Protein AF-A0A821I1H1-F1 (afdb_monomer_lite)

pLDDT: mean 89.16, std 6.06, range [62.88, 94.62]

Structure (mmCIF, N/CA/C/O backbone):
data_AF-A0A821I1H1-F1
#
_entry.id   AF-A0A821I1H1-F1
#
loop_
_atom_site.group_PDB
_atom_site.id
_atom_site.type_symbol
_atom_site.label_atom_id
_atom_site.label_alt_id
_atom_site.label_comp_id
_atom_site.label_asym_id
_atom_site.label_entity_id
_atom_site.label_seq_id
_atom_site.pdbx_PDB_ins_code
_atom_site.Cartn_x
_atom_site.Cartn_y
_atom_site.Cartn_z
_atom_site.occupancy
_atom_site.B_iso_or_equiv
_atom_site.auth_seq_id
_atom_site.auth_comp_id
_atom_site.auth_asym_id
_atom_site.auth_atom_id
_atom_site.pdbx_PDB_model_num
ATOM 1 N N . MET A 1 1 ? 18.344 8.770 -9.633 1.00 70.94 1 MET A N 1
ATOM 2 C CA . MET A 1 1 ? 17.693 8.205 -10.830 1.00 70.94 1 MET A CA 1
ATOM 3 C C . MET A 1 1 ? 16.227 8.601 -10.771 1.00 70.94 1 MET A C 1
ATOM 5 O O . MET A 1 1 ? 15.571 8.189 -9.823 1.00 70.94 1 MET A O 1
ATOM 9 N N . PRO A 1 2 ? 15.753 9.501 -11.643 1.00 83.94 2 PRO A N 1
ATOM 10 C CA . PRO A 1 2 ? 14.351 9.909 -11.647 1.00 83.94 2 PRO A CA 1
ATOM 11 C C . PRO A 1 2 ? 13.449 8.736 -12.054 1.00 83.94 2 PRO A C 1
ATOM 13 O O . PRO A 1 2 ? 13.853 7.901 -12.863 1.00 83.94 2 PRO A O 1
ATOM 16 N N . HIS A 1 3 ? 12.250 8.666 -11.474 1.00 81.25 3 HIS A N 1
ATOM 17 C CA . HIS A 1 3 ? 11.260 7.648 -11.817 1.00 81.25 3 HIS A CA 1
ATOM 18 C C . HIS A 1 3 ? 10.675 7.952 -13.205 1.00 81.25 3 HIS A C 1
ATOM 20 O O . HIS A 1 3 ? 10.254 9.090 -13.436 1.00 81.25 3 HIS A O 1
ATOM 26 N N . PRO A 1 4 ? 10.653 6.989 -14.138 1.00 88.31 4 PRO A N 1
ATOM 27 C CA . PRO A 1 4 ? 10.076 7.218 -15.453 1.00 88.31 4 PRO A CA 1
ATOM 28 C C . PRO A 1 4 ? 8.555 7.459 -15.369 1.00 88.31 4 PRO A C 1
ATOM 30 O O . PRO A 1 4 ? 7.880 6.955 -14.461 1.00 88.31 4 PRO A O 1
ATOM 33 N N . PRO A 1 5 ? 7.999 8.281 -16.275 1.00 88.62 5 PRO A N 1
ATOM 34 C CA . PRO A 1 5 ? 6.566 8.530 -16.326 1.00 88.62 5 PRO A CA 1
ATOM 35 C C . PRO A 1 5 ? 5.813 7.257 -16.729 1.00 88.62 5 PRO A C 1
ATOM 37 O O . PRO A 1 5 ? 6.264 6.515 -17.597 1.00 88.62 5 PRO A O 1
ATOM 40 N N . TYR A 1 6 ? 4.642 7.045 -16.121 1.00 82.50 6 TYR A N 1
ATOM 41 C CA . TYR A 1 6 ? 3.759 5.899 -16.385 1.00 82.50 6 TYR A CA 1
ATOM 42 C C . TYR A 1 6 ? 4.406 4.523 -16.163 1.00 82.50 6 TYR A C 1
ATOM 44 O O . TYR A 1 6 ? 4.113 3.584 -16.898 1.00 82.50 6 TYR A O 1
ATOM 52 N N . SER A 1 7 ? 5.253 4.386 -15.139 1.00 89.44 7 SER A N 1
ATOM 53 C CA . SER A 1 7 ? 5.897 3.106 -14.796 1.00 89.44 7 SER A CA 1
ATOM 54 C C . SER A 1 7 ? 5.431 2.545 -13.446 1.00 89.44 7 SER A C 1
ATOM 56 O O . SER A 1 7 ? 6.221 2.463 -12.503 1.00 89.44 7 SER A O 1
ATOM 58 N N . PRO A 1 8 ? 4.142 2.179 -13.307 1.00 83.69 8 PRO A N 1
ATOM 59 C CA . PRO A 1 8 ? 3.621 1.580 -12.076 1.00 83.69 8 PRO A CA 1
ATOM 60 C C . PRO A 1 8 ? 4.280 0.225 -11.754 1.00 83.69 8 PRO A C 1
ATOM 62 O O . PRO A 1 8 ? 4.305 -0.204 -10.608 1.00 83.69 8 PRO A O 1
ATOM 65 N N . ASP A 1 9 ? 4.860 -0.439 -12.750 1.00 87.69 9 ASP A N 1
ATOM 66 C CA . ASP A 1 9 ? 5.660 -1.660 -12.629 1.00 87.69 9 ASP A CA 1
ATOM 67 C C . ASP A 1 9 ? 7.021 -1.444 -11.948 1.00 87.69 9 ASP A C 1
ATOM 69 O O . ASP A 1 9 ? 7.603 -2.389 -11.422 1.00 87.69 9 ASP A O 1
ATOM 73 N N . LEU A 1 10 ? 7.522 -0.207 -11.909 1.00 87.38 10 LEU A N 1
ATOM 74 C CA . LEU A 1 10 ? 8.776 0.142 -11.234 1.00 87.38 10 LEU A CA 1
ATOM 75 C C . LEU A 1 10 ? 8.553 0.714 -9.831 1.00 87.38 10 LEU A C 1
ATOM 77 O O . LEU A 1 10 ? 9.465 0.687 -9.001 1.00 87.38 10 LEU A O 1
ATOM 81 N N . ALA A 1 11 ? 7.346 1.200 -9.545 1.00 89.25 11 ALA A N 1
ATOM 82 C CA . ALA A 1 11 ? 6.984 1.741 -8.248 1.00 89.25 11 ALA A CA 1
ATOM 83 C C . ALA A 1 11 ? 6.518 0.613 -7.304 1.00 89.25 11 ALA A C 1
ATOM 85 O O . ALA A 1 11 ? 5.425 0.080 -7.494 1.00 89.25 11 ALA A O 1
ATOM 86 N N . PRO A 1 12 ? 7.269 0.275 -6.234 1.00 88.56 12 PRO A N 1
ATOM 87 C CA . PRO A 1 12 ? 6.875 -0.776 -5.282 1.00 88.56 12 PRO A CA 1
ATOM 88 C C . PRO A 1 12 ? 5.523 -0.521 -4.621 1.00 88.56 12 PRO A C 1
ATOM 90 O O . PRO A 1 12 ? 4.830 -1.459 -4.220 1.00 88.56 12 PRO A O 1
ATOM 93 N N . CYS A 1 13 ? 5.118 0.746 -4.543 1.00 91.56 13 CYS A N 1
ATOM 94 C CA . CYS A 1 13 ? 3.785 1.094 -4.092 1.00 91.56 13 CYS A CA 1
ATOM 95 C C . CYS A 1 13 ? 2.701 0.592 -5.056 1.00 91.56 13 CYS A C 1
ATOM 97 O O . CYS A 1 13 ? 1.712 0.019 -4.612 1.00 91.56 13 CYS A O 1
ATOM 99 N N . ASP A 1 14 ? 2.890 0.767 -6.362 1.00 90.75 14 ASP A N 1
ATOM 100 C CA . ASP A 1 14 ? 1.877 0.468 -7.371 1.00 90.75 14 ASP A CA 1
ATOM 101 C C . ASP A 1 14 ? 1.805 -1.021 -7.710 1.00 90.75 14 ASP A C 1
ATOM 103 O O . ASP A 1 14 ? 0.705 -1.577 -7.728 1.00 90.75 14 ASP A O 1
ATOM 107 N N . TYR A 1 15 ? 2.945 -1.690 -7.915 1.00 89.94 15 TYR A N 1
AT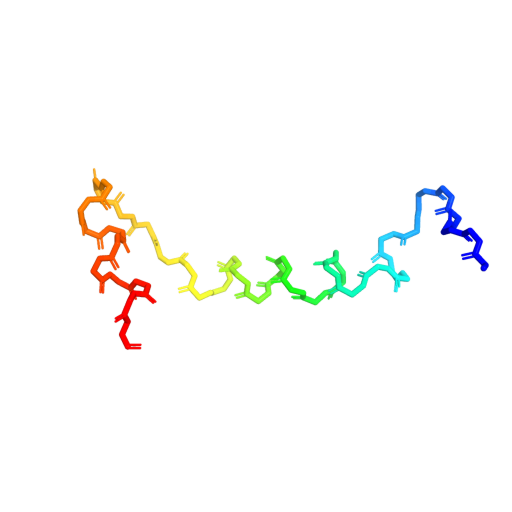OM 108 C CA . TYR A 1 15 ? 2.941 -3.111 -8.283 1.00 89.94 15 TYR A CA 1
ATOM 109 C C . TYR A 1 15 ? 2.725 -4.067 -7.101 1.00 89.94 15 TYR A C 1
ATOM 111 O O . TYR A 1 15 ? 2.421 -5.238 -7.327 1.00 89.94 15 TYR A O 1
ATOM 119 N N . TRP A 1 16 ? 2.893 -3.612 -5.852 1.00 92.94 16 TRP A N 1
ATOM 120 C CA . TRP A 1 16 ? 2.784 -4.485 -4.678 1.00 92.94 16 TRP A CA 1
ATOM 121 C C . TRP A 1 16 ? 1.970 -3.892 -3.527 1.00 92.94 16 TRP A C 1
ATOM 123 O O . TRP A 1 16 ? 0.954 -4.475 -3.150 1.00 92.94 16 TRP A O 1
ATOM 133 N N . LEU A 1 17 ? 2.373 -2.754 -2.953 1.00 94.62 17 LEU A N 1
ATOM 134 C CA . LEU A 1 17 ? 1.774 -2.260 -1.702 1.00 94.62 17 LEU A CA 1
ATOM 135 C C . LEU A 1 17 ? 0.278 -1.957 -1.842 1.00 94.62 17 LEU A C 1
ATOM 137 O O . LEU A 1 17 ? -0.514 -2.337 -0.986 1.00 94.62 17 LEU A O 1
ATOM 141 N N . ASN A 1 18 ? -0.117 -1.284 -2.920 1.00 93.44 18 ASN A N 1
ATOM 142 C CA . ASN A 1 18 ? -1.501 -0.889 -3.162 1.00 93.44 18 ASN A CA 1
ATOM 143 C C . ASN A 1 18 ? -2.400 -2.115 -3.365 1.00 93.44 18 ASN A C 1
ATOM 145 O O . ASN A 1 18 ? -3.538 -2.132 -2.898 1.00 93.44 18 ASN A O 1
ATOM 149 N N . ASP A 1 19 ? -1.893 -3.151 -4.032 1.00 92.69 19 ASP A N 1
ATOM 150 C CA . ASP A 1 19 ? -2.586 -4.431 -4.182 1.00 92.69 19 ASP A CA 1
ATOM 151 C C . ASP A 1 19 ? -2.675 -5.181 -2.840 1.00 92.69 19 ASP A C 1
ATOM 153 O O . ASP A 1 19 ? -3.755 -5.636 -2.460 1.00 92.69 19 ASP A O 1
ATOM 157 N N . TYR A 1 20 ? -1.593 -5.208 -2.057 1.00 93.75 20 TYR A N 1
ATOM 158 C CA . TYR A 1 20 ? -1.596 -5.760 -0.702 1.00 93.75 20 TYR A CA 1
ATOM 159 C C . TYR A 1 20 ? -2.621 -5.058 0.200 1.00 93.75 20 TYR A C 1
ATOM 161 O O . TYR A 1 20 ? -3.413 -5.727 0.864 1.00 93.75 20 TYR A O 1
ATOM 169 N N . ILE A 1 21 ? -2.665 -3.724 0.200 1.00 92.88 21 ILE A N 1
ATOM 170 C CA . ILE A 1 21 ? -3.639 -2.955 0.983 1.00 92.88 21 ILE A CA 1
ATOM 171 C C . ILE A 1 21 ? -5.059 -3.310 0.548 1.00 92.88 21 ILE A C 1
ATOM 173 O O . ILE A 1 21 ? -5.870 -3.649 1.399 1.00 92.88 21 ILE A O 1
ATOM 177 N N . LYS A 1 22 ? -5.363 -3.316 -0.756 1.00 90.06 22 LYS A N 1
ATOM 178 C CA . LYS A 1 22 ? -6.706 -3.662 -1.260 1.00 90.06 22 LYS A CA 1
ATOM 179 C C . LYS A 1 22 ? -7.163 -5.062 -0.847 1.00 90.06 22 LYS A C 1
ATOM 181 O O . LYS A 1 22 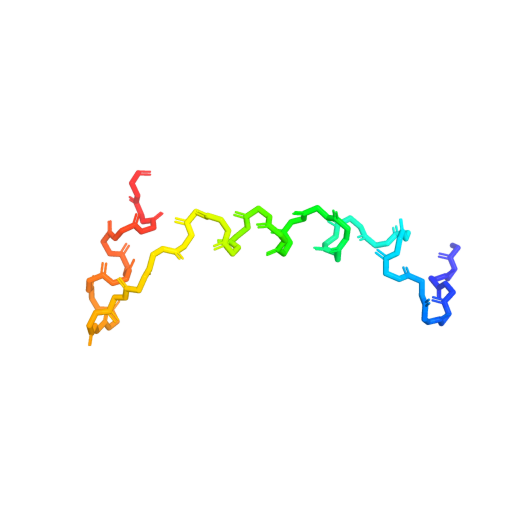? -8.350 -5.264 -0.628 1.00 90.06 22 LYS A O 1
ATOM 186 N N . ARG A 1 23 ? -6.244 -6.025 -0.742 1.00 92.25 23 ARG A N 1
ATOM 187 C CA . ARG A 1 23 ? -6.559 -7.401 -0.319 1.00 92.25 23 ARG A CA 1
ATOM 188 C C . ARG A 1 23 ? -6.825 -7.528 1.180 1.00 92.25 23 ARG A C 1
ATOM 190 O O . ARG A 1 23 ? -7.579 -8.409 1.577 1.00 92.25 23 ARG A O 1
ATOM 197 N N . ASN A 1 24 ? -6.187 -6.694 1.998 1.00 91.12 24 ASN A N 1
ATOM 198 C CA . ASN A 1 24 ? -6.229 -6.806 3.460 1.00 91.12 24 ASN A CA 1
ATOM 199 C C . ASN A 1 24 ? -7.137 -5.763 4.127 1.00 91.12 24 ASN A C 1
ATOM 201 O O . ASN A 1 24 ? -7.538 -5.946 5.275 1.00 91.12 24 ASN A O 1
ATOM 205 N N . LEU A 1 25 ? -7.464 -4.678 3.428 1.00 90.19 25 L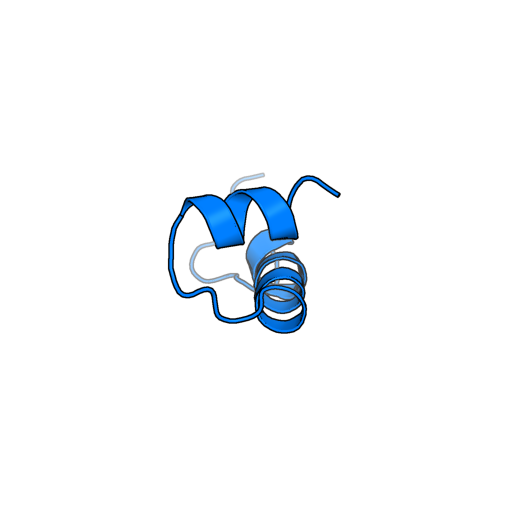EU A N 1
ATOM 206 C CA . LEU A 1 25 ? -8.363 -3.642 3.909 1.00 90.19 25 LEU A CA 1
ATOM 207 C C . LEU A 1 25 ? -9.807 -4.045 3.608 1.00 90.19 25 LEU A C 1
ATOM 209 O O . LEU A 1 25 ? -10.267 -3.965 2.471 1.00 9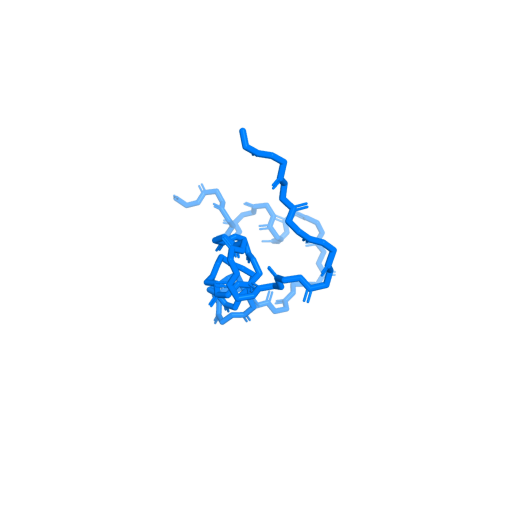0.19 25 LEU A O 1
ATOM 213 N N . THR A 1 26 ? -10.520 -4.496 4.636 1.00 89.06 26 THR A N 1
ATOM 214 C CA . THR A 1 26 ? -11.956 -4.768 4.538 1.00 89.06 26 THR A CA 1
ATOM 215 C C . THR A 1 26 ? -12.759 -3.477 4.634 1.00 89.06 26 THR A C 1
ATOM 217 O O . THR A 1 26 ? -12.295 -2.497 5.218 1.00 89.06 26 THR A O 1
ATOM 220 N N . ASP A 1 27 ? -13.986 -3.497 4.113 1.00 90.94 27 ASP A N 1
ATOM 221 C CA . ASP A 1 27 ? -14.933 -2.398 4.304 1.00 90.94 27 ASP A CA 1
ATOM 222 C C . ASP A 1 27 ? -15.220 -2.188 5.799 1.00 90.94 27 ASP A C 1
ATOM 224 O O . ASP A 1 27 ? -15.274 -3.150 6.576 1.00 90.94 27 ASP A O 1
ATOM 228 N N . GLN A 1 28 ? -15.337 -0.925 6.207 1.00 92.81 28 GLN A N 1
ATOM 229 C CA . GLN A 1 28 ? -15.575 -0.531 7.591 1.00 92.81 28 GLN A CA 1
ATOM 230 C C . GLN A 1 28 ? -16.682 0.525 7.620 1.00 92.81 28 GLN A C 1
ATOM 232 O O . GLN A 1 28 ? -16.645 1.463 6.824 1.00 92.81 28 GLN A O 1
ATOM 237 N N . PRO A 1 29 ? -17.641 0.423 8.554 1.00 93.75 29 PRO A N 1
ATOM 238 C CA . PRO A 1 29 ? -18.796 1.317 8.592 1.00 93.75 29 PRO A CA 1
ATOM 239 C C . PRO A 1 29 ? -18.457 2.742 9.054 1.00 93.75 29 PRO A C 1
ATOM 241 O O . PRO A 1 29 ? -19.228 3.665 8.799 1.00 93.75 29 PRO A O 1
ATOM 244 N N . ASP A 1 30 ? -17.335 2.928 9.754 1.00 94.00 30 ASP A N 1
ATOM 245 C CA . ASP A 1 30 ? -16.926 4.207 10.326 1.00 94.00 30 ASP A CA 1
ATOM 246 C C . ASP A 1 30 ? -15.417 4.257 10.629 1.00 94.00 30 ASP A C 1
ATOM 248 O O . ASP A 1 30 ? -14.720 3.239 10.692 1.00 94.00 30 ASP A O 1
ATOM 252 N N . GLU A 1 31 ? -14.915 5.470 10.858 1.00 92.94 31 GLU A N 1
ATOM 253 C CA . GLU A 1 31 ? -13.506 5.763 11.147 1.00 92.94 31 GLU A CA 1
ATOM 254 C C . GLU A 1 31 ? -12.961 5.065 12.405 1.00 92.94 31 GLU A C 1
ATOM 256 O O . GLU A 1 31 ? -11.788 4.686 12.439 1.00 92.94 31 GLU A O 1
ATOM 261 N N . LYS A 1 32 ? -13.791 4.853 13.439 1.00 94.62 32 LYS A N 1
ATOM 262 C CA . LYS A 1 32 ? -13.361 4.207 14.690 1.00 94.62 32 LYS A CA 1
ATOM 263 C C . LYS A 1 32 ? -13.201 2.708 14.474 1.00 94.62 32 LYS A C 1
ATOM 265 O O . LYS A 1 32 ? -12.224 2.124 14.948 1.00 94.62 32 LYS A O 1
ATOM 270 N N . SER A 1 33 ? -14.131 2.102 13.736 1.00 91.12 33 SER A N 1
ATOM 271 C CA . SER A 1 33 ? -14.058 0.704 13.301 1.00 91.12 33 SER A CA 1
ATOM 272 C C . SER A 1 33 ? -12.822 0.459 12.431 1.00 91.12 33 SER A C 1
ATOM 274 O O . SER A 1 33 ? -12.079 -0.494 12.681 1.00 91.12 33 SER A O 1
ATOM 276 N N . LEU A 1 34 ? -12.517 1.379 11.508 1.00 92.31 34 LEU A N 1
ATOM 277 C CA . LEU A 1 34 ? -11.293 1.341 10.707 1.00 92.31 34 LEU A CA 1
ATOM 278 C C . LEU A 1 34 ? -10.025 1.421 11.561 1.00 92.31 34 LEU A C 1
ATOM 280 O O . LEU A 1 34 ? -9.164 0.551 11.437 1.00 92.31 34 LEU A O 1
ATOM 284 N N . ALA A 1 35 ? -9.914 2.410 12.453 1.00 92.25 35 ALA A N 1
ATOM 285 C CA . ALA A 1 35 ? -8.750 2.562 13.328 1.00 92.25 35 ALA A CA 1
ATOM 286 C C . ALA A 1 35 ? -8.497 1.295 14.162 1.00 92.25 35 ALA A C 1
ATOM 288 O O . ALA A 1 35 ? -7.377 0.794 14.230 1.00 92.25 35 ALA A O 1
ATOM 289 N N . ARG A 1 36 ? -9.558 0.706 14.727 1.00 92.06 36 ARG A N 1
ATOM 290 C CA . ARG A 1 36 ? -9.466 -0.553 15.477 1.00 92.06 36 ARG A CA 1
ATOM 291 C C . ARG A 1 36 ? -9.001 -1.729 14.613 1.00 92.06 36 ARG A C 1
ATOM 293 O O . ARG A 1 36 ? -8.289 -2.591 15.120 1.00 92.06 36 ARG A O 1
ATOM 300 N N . ALA A 1 37 ? -9.416 -1.792 13.349 1.00 90.62 37 ALA A N 1
ATOM 301 C CA . ALA A 1 37 ? -9.0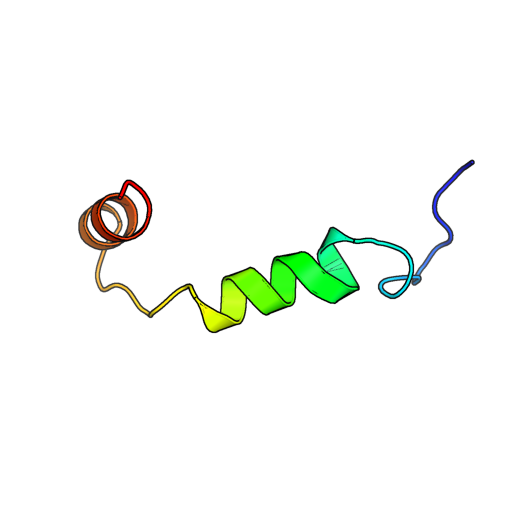37 -2.869 12.437 1.00 90.62 37 ALA A CA 1
ATOM 302 C C . ALA A 1 37 ? -7.554 -2.811 12.032 1.00 90.62 37 ALA A C 1
ATOM 304 O O . ALA A 1 37 ? -6.934 -3.861 11.872 1.00 90.62 37 ALA A O 1
ATOM 305 N N . VAL A 1 38 ? -6.982 -1.608 11.896 1.00 90.50 38 VAL A N 1
ATOM 306 C C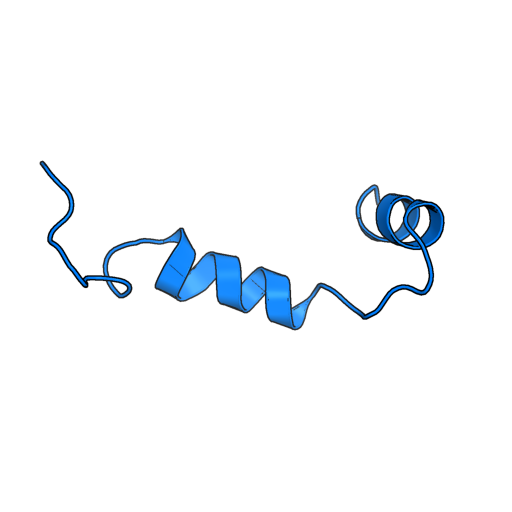A . VAL A 1 38 ? -5.594 -1.414 11.433 1.00 90.50 38 VAL A CA 1
ATOM 307 C C . VAL A 1 38 ? -4.560 -1.311 12.559 1.00 90.50 38 VAL A C 1
ATOM 309 O O . VAL A 1 38 ? -3.390 -1.582 12.320 1.00 90.50 38 VAL A O 1
ATOM 312 N N . SER A 1 39 ? -4.953 -0.938 13.782 1.00 88.75 39 SER A N 1
ATOM 313 C CA . SER A 1 39 ? -4.039 -0.754 14.928 1.00 88.75 39 SER A CA 1
ATOM 314 C C . SER A 1 39 ? -3.746 -2.033 15.728 1.00 88.75 39 SER A C 1
ATOM 316 O O . SER A 1 39 ? -3.501 -1.953 16.931 1.00 88.75 39 SER A O 1
ATOM 318 N N . LYS A 1 40 ? -3.830 -3.207 15.099 1.00 62.88 40 LYS A N 1
ATOM 319 C CA . LYS A 1 40 ? -3.683 -4.499 15.780 1.00 62.88 40 LYS A CA 1
ATOM 320 C C . LYS A 1 40 ? -2.232 -4.852 16.099 1.00 62.88 40 LYS A C 1
ATOM 322 O O . LYS A 1 40 ? -1.359 -4.566 15.253 1.00 62.88 40 LYS A O 1
#

Secondary structure (DSSP, 8-state):
-PPPTT-TTT-HIIIIIHHHHHHH----SSHHHHHHHH--

Sequence (40 aa):
MPHPPYSPDLAPCDYWLNDYIKRNLTDQPDEKSLARAVSK

Foldseek 3Di:
DDDDPPPLVPPCCNVPVVVVCVVQDDDDPDPVRNCVSPVD

Radius of gyration: 14.43 Å; chains: 1; bounding box: 36×17×32 Å